Protein AF-A0A1G0XW57-F1 (afdb_monomer_lite)

Secondary structure (DSSP, 8-state):
--GGG--THHHHHHHHHHHTTS-SSSPP--GGGHHHHHHHHHHHHHHHHHHHTSTT-SS--HHHHHHHHHHHHHHHHHHHHHHHHT-------TTSSSS-----S-HHHHHHHHT--HHHHHHHHHHHHHHH-TTHHHHTT--THHHHHHHHHHHHHHHHHHHHHHTT--

Sequence (170 aa):
MSENELCGPSKAIVGKARKKGFVKGKLTVVPELLEGETLLFTFVAKAIRERVDSKDHEELDMQEICNLFTFIYAKGGEAAFNWHSGNDFTISPRGIFDQAVPFSASPDMIEYYNAKKLPEEMFEAFHHWVINEPSFCIENAVHPLIPLLDALKWTYRISLGMGLEYLGYK

Radius of gyration: 15.56 Å; chains: 1; bounding box: 37×32×44 Å

Structure (mmCIF, N/CA/C/O backbone):
data_AF-A0A1G0XW57-F1
#
_entry.id   AF-A0A1G0XW57-F1
#
loop_
_atom_site.group_PDB
_atom_site.id
_atom_site.type_symbol
_atom_site.label_atom_id
_atom_site.label_alt_id
_atom_site.label_comp_id
_atom_site.label_asym_id
_atom_site.label_entity_id
_atom_site.label_seq_id
_atom_site.pdbx_PDB_ins_code
_atom_site.Cartn_x
_atom_site.Cartn_y
_atom_site.Cartn_z
_atom_site.occupancy
_atom_site.B_iso_or_equiv
_atom_site.auth_seq_id
_atom_site.auth_comp_id
_atom_site.auth_asym_id
_atom_site.auth_atom_id
_atom_site.pdbx_PDB_model_num
ATOM 1 N N . MET A 1 1 ? -16.254 -10.869 -4.539 1.00 48.53 1 MET A N 1
ATOM 2 C CA . MET A 1 1 ? -15.287 -11.481 -5.467 1.00 48.53 1 MET A CA 1
ATOM 3 C C . MET A 1 1 ? -14.994 -12.899 -5.031 1.00 48.53 1 MET A C 1
ATOM 5 O O . MET A 1 1 ? -14.757 -13.115 -3.844 1.00 48.53 1 MET A O 1
ATOM 9 N N . SER A 1 2 ? -15.091 -13.843 -5.963 1.00 42.56 2 SER A N 1
ATOM 10 C CA . SER A 1 2 ? -14.732 -15.253 -5.746 1.00 42.56 2 SER A CA 1
ATOM 11 C C . SER A 1 2 ? -13.279 -15.495 -6.185 1.00 42.56 2 SER A C 1
ATOM 13 O O . SER A 1 2 ? -12.749 -14.725 -6.982 1.00 42.56 2 SER A O 1
ATOM 15 N N . GLU A 1 3 ? -12.607 -16.529 -5.664 1.00 43.53 3 GLU A N 1
ATOM 16 C CA . GLU A 1 3 ? -11.176 -16.815 -5.928 1.00 43.53 3 GLU A CA 1
ATOM 17 C C . GLU A 1 3 ? -10.828 -17.035 -7.412 1.00 43.53 3 GLU A C 1
ATOM 19 O O . GLU A 1 3 ? -9.664 -16.916 -7.788 1.00 43.53 3 GLU A O 1
ATOM 24 N N . ASN A 1 4 ? -11.828 -17.288 -8.261 1.00 47.50 4 ASN A N 1
ATOM 25 C CA . ASN A 1 4 ? -11.653 -17.527 -9.694 1.00 47.50 4 ASN A CA 1
ATOM 26 C C . ASN A 1 4 ? -11.434 -16.250 -10.528 1.00 47.50 4 ASN A C 1
ATOM 28 O O . ASN A 1 4 ? -11.247 -16.351 -11.736 1.00 47.50 4 ASN A O 1
ATOM 32 N N . GLU A 1 5 ? -11.453 -15.063 -9.912 1.00 58.91 5 GLU A N 1
ATOM 33 C CA . GLU A 1 5 ? -11.351 -13.775 -10.619 1.00 58.91 5 GLU A CA 1
ATOM 34 C C . GLU A 1 5 ? -9.980 -13.087 -10.456 1.00 58.91 5 GLU A C 1
ATOM 36 O O . GLU A 1 5 ? -9.720 -12.092 -11.126 1.00 58.91 5 GLU A O 1
ATOM 41 N N . LEU A 1 6 ? -9.098 -13.588 -9.576 1.00 69.62 6 LEU A N 1
ATOM 42 C CA . LEU A 1 6 ? -7.770 -13.000 -9.342 1.00 69.62 6 LEU A CA 1
ATOM 43 C C . LEU A 1 6 ? -6.703 -13.656 -10.226 1.00 69.62 6 LEU A C 1
ATOM 45 O O . LEU A 1 6 ? -6.518 -14.875 -10.195 1.00 69.62 6 LEU A O 1
ATOM 49 N N . CYS A 1 7 ? -5.941 -12.841 -10.953 1.00 72.75 7 CYS A N 1
ATOM 50 C CA . CYS A 1 7 ? -4.810 -13.272 -11.772 1.00 72.75 7 CYS A CA 1
ATOM 51 C C . CYS A 1 7 ? -3.559 -12.418 -11.506 1.00 72.75 7 CYS A C 1
ATOM 53 O O . CYS A 1 7 ? -3.640 -11.314 -10.966 1.00 72.75 7 CYS A O 1
ATOM 55 N N . GLY A 1 8 ? -2.387 -12.954 -11.854 1.00 86.56 8 GLY A N 1
ATOM 56 C CA . GLY A 1 8 ? -1.114 -12.244 -11.715 1.00 86.56 8 GLY A CA 1
ATOM 57 C C . GLY A 1 8 ? -0.793 -11.841 -10.262 1.00 86.56 8 GLY A C 1
ATOM 58 O O . GLY A 1 8 ? -0.973 -12.660 -9.349 1.00 86.56 8 GLY A O 1
ATOM 59 N N . PRO A 1 9 ? -0.325 -10.604 -10.020 1.00 89.62 9 PRO A N 1
ATOM 60 C CA . PRO A 1 9 ? 0.171 -10.189 -8.711 1.00 89.62 9 PRO A CA 1
ATOM 61 C C . PRO A 1 9 ? -0.930 -10.127 -7.646 1.00 89.62 9 PRO A C 1
ATOM 63 O O . PRO A 1 9 ? -0.681 -10.530 -6.510 1.00 89.62 9 PRO A O 1
ATOM 66 N N . SER A 1 10 ? -2.165 -9.738 -7.987 1.00 90.75 10 SER A N 1
ATOM 67 C CA . SER A 1 10 ? -3.302 -9.777 -7.051 1.00 90.75 10 SER A CA 1
ATOM 68 C C . SER A 1 10 ? -3.482 -11.128 -6.351 1.00 90.75 10 SER A C 1
ATOM 70 O O . SER A 1 10 ? -3.692 -11.189 -5.136 1.00 90.75 10 SER A O 1
ATOM 72 N N . LYS A 1 11 ? -3.351 -12.232 -7.099 1.00 92.75 11 LYS A N 1
ATOM 73 C CA . LYS A 1 11 ? -3.475 -13.594 -6.570 1.00 92.75 11 LYS A CA 1
ATOM 74 C C . LYS A 1 11 ? -2.341 -13.915 -5.596 1.00 92.75 11 LYS A C 1
ATOM 76 O O . LYS A 1 11 ? -2.597 -14.516 -4.551 1.00 92.75 11 LYS A O 1
ATOM 81 N N . ALA A 1 12 ? -1.114 -13.498 -5.911 1.00 94.94 12 ALA A N 1
ATOM 82 C CA . ALA A 1 12 ? 0.042 -13.682 -5.036 1.00 94.94 12 ALA A CA 1
ATOM 83 C C . ALA A 1 12 ? -0.129 -12.915 -3.713 1.00 94.94 12 ALA A C 1
ATOM 85 O O . ALA A 1 12 ? 0.029 -13.497 -2.637 1.00 94.94 12 ALA A O 1
ATOM 86 N N . ILE A 1 13 ? -0.540 -11.646 -3.793 1.00 96.94 13 ILE A N 1
ATOM 87 C CA . ILE A 1 13 ? -0.767 -10.758 -2.645 1.00 96.94 13 ILE A CA 1
ATOM 88 C C . ILE A 1 13 ? -1.868 -11.305 -1.733 1.00 96.94 13 ILE A C 1
ATOM 90 O O . ILE A 1 13 ? -1.635 -11.568 -0.551 1.00 96.94 13 ILE A O 1
ATOM 94 N N . VAL A 1 14 ? -3.058 -11.568 -2.280 1.00 94.50 14 VAL A N 1
ATOM 95 C CA . VAL A 1 14 ? -4.191 -12.077 -1.492 1.00 94.50 14 VAL A CA 1
ATOM 96 C C . VAL A 1 14 ? -3.895 -13.470 -0.930 1.00 94.50 14 VAL A C 1
ATOM 98 O O . VAL A 1 14 ? -4.205 -13.742 0.233 1.00 94.50 14 VAL A O 1
ATOM 101 N N . GLY A 1 15 ? -3.261 -14.349 -1.711 1.00 94.31 15 GLY A N 1
ATOM 102 C CA . GLY A 1 15 ? -2.877 -15.689 -1.264 1.00 94.31 15 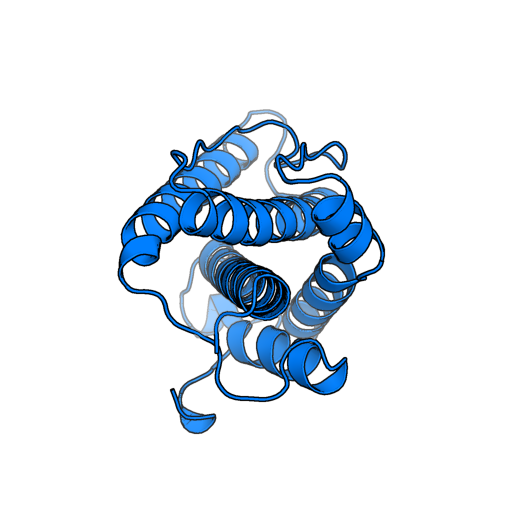GLY A CA 1
ATOM 103 C C . GLY A 1 15 ? -1.901 -15.654 -0.087 1.00 94.31 15 GLY A C 1
ATOM 104 O O . GLY A 1 15 ? -2.113 -16.334 0.923 1.00 94.31 15 GLY A O 1
ATOM 105 N N . LYS A 1 16 ? -0.866 -14.808 -0.166 1.00 96.62 16 LYS A N 1
ATOM 106 C CA . LYS A 1 16 ? 0.081 -14.592 0.933 1.00 96.62 16 LYS A CA 1
ATOM 107 C C . LYS A 1 16 ? -0.619 -14.010 2.162 1.00 96.62 16 LYS A C 1
ATOM 109 O O . LYS A 1 16 ? -0.411 -14.513 3.268 1.00 96.62 16 LYS A O 1
ATOM 114 N N . ALA A 1 17 ? -1.488 -13.017 1.976 1.00 95.94 17 ALA A N 1
ATOM 115 C CA . ALA A 1 17 ? -2.202 -12.367 3.069 1.00 95.94 17 ALA A CA 1
ATOM 116 C C . ALA A 1 17 ? -3.108 -13.334 3.842 1.00 95.94 17 ALA A C 1
ATOM 118 O O . ALA A 1 17 ? -3.101 -13.350 5.075 1.00 95.94 17 ALA A O 1
ATOM 119 N N . ARG A 1 18 ? -3.824 -14.209 3.126 1.00 94.94 18 ARG A N 1
ATOM 120 C CA . ARG A 1 18 ? -4.615 -15.295 3.725 1.00 94.94 18 ARG A CA 1
ATOM 121 C C . ARG A 1 18 ? -3.733 -16.288 4.477 1.00 94.94 18 ARG A C 1
ATOM 123 O O . ARG A 1 18 ? -4.013 -16.587 5.634 1.00 94.94 18 ARG A O 1
ATOM 130 N N . LYS A 1 19 ? -2.632 -16.750 3.869 1.00 96.00 19 LYS A N 1
ATOM 131 C CA . LYS A 1 19 ? -1.693 -17.700 4.497 1.00 96.00 19 LYS A CA 1
ATOM 132 C C . LYS A 1 19 ? -1.099 -17.165 5.805 1.00 96.00 19 LYS A C 1
ATOM 134 O O . LYS A 1 19 ? -0.845 -17.940 6.722 1.00 96.00 19 LYS A O 1
ATOM 139 N N . LYS A 1 20 ? -0.875 -15.853 5.890 1.00 96.06 20 LYS A N 1
ATOM 140 C CA . LYS A 1 20 ? -0.340 -15.169 7.079 1.00 96.06 20 LYS A CA 1
ATOM 141 C C . LYS A 1 20 ? -1.420 -14.735 8.077 1.00 96.06 20 LYS A C 1
ATOM 143 O O . LYS A 1 20 ? -1.089 -14.213 9.135 1.00 96.06 20 LYS A O 1
ATOM 148 N N . GLY A 1 21 ? -2.695 -14.981 7.773 1.00 93.88 21 GLY A N 1
ATOM 149 C CA . GLY A 1 21 ? -3.814 -14.682 8.664 1.00 93.88 21 GLY A CA 1
ATOM 150 C C . GLY A 1 21 ? -4.223 -13.207 8.709 1.00 93.88 21 GLY A C 1
ATOM 151 O O . GLY A 1 21 ? -4.976 -12.832 9.606 1.00 93.88 21 GLY A O 1
ATOM 152 N N . PHE A 1 22 ? -3.767 -12.386 7.757 1.00 93.56 22 PHE A N 1
ATOM 153 C CA . PHE A 1 22 ? -4.184 -10.983 7.625 1.00 93.56 22 PHE A CA 1
ATOM 154 C C . PHE A 1 22 ? -5.599 -10.842 7.054 1.00 93.56 22 PHE A C 1
ATOM 156 O O . PHE A 1 22 ? -6.250 -9.830 7.269 1.00 93.56 22 PHE A O 1
ATOM 163 N N . VAL A 1 23 ? -6.084 -11.866 6.344 1.00 90.94 23 VAL A N 1
ATOM 164 C CA . VAL A 1 23 ? -7.441 -11.918 5.785 1.00 90.94 23 VAL A CA 1
ATOM 165 C C . VAL A 1 23 ? -8.103 -13.219 6.223 1.00 90.94 23 VAL A C 1
ATOM 167 O O . VAL A 1 23 ? -7.719 -14.296 5.764 1.00 90.94 23 VAL A O 1
ATOM 170 N N . LYS A 1 24 ? -9.111 -13.132 7.097 1.00 82.69 24 LYS A N 1
ATOM 171 C CA . LYS A 1 24 ? -9.837 -14.307 7.622 1.00 82.69 24 LYS A CA 1
ATOM 172 C C . LYS A 1 24 ? -11.096 -14.664 6.827 1.00 82.69 24 LYS A C 1
ATOM 174 O O . LYS A 1 24 ? -11.619 -15.762 6.980 1.00 82.69 24 LYS A O 1
ATOM 179 N N . GLY A 1 25 ? -11.576 -13.765 5.968 1.00 81.31 25 GLY A N 1
ATOM 180 C CA . GLY A 1 25 ? -12.848 -13.924 5.263 1.00 81.31 25 GLY A CA 1
ATOM 181 C C . GLY A 1 25 ? -12.871 -13.261 3.890 1.00 81.31 25 GLY A C 1
ATOM 182 O O . GLY A 1 25 ? -11.902 -13.330 3.124 1.00 81.31 25 GLY A O 1
ATOM 183 N N . LYS A 1 26 ? -14.012 -12.660 3.550 1.00 83.25 26 LYS A N 1
ATOM 184 C CA . LYS A 1 26 ? -14.119 -11.766 2.393 1.00 83.25 26 LYS A CA 1
ATOM 185 C C . LYS A 1 26 ? -13.448 -10.441 2.746 1.00 83.25 26 LYS A C 1
ATOM 187 O O . LYS A 1 26 ? -13.519 -10.016 3.889 1.00 83.25 26 LYS A O 1
ATOM 192 N N . LEU A 1 27 ? -12.802 -9.814 1.768 1.00 81.31 27 LEU A N 1
ATOM 193 C CA . LEU A 1 27 ? -12.296 -8.458 1.950 1.00 81.31 27 LEU A CA 1
ATOM 194 C C . LEU A 1 27 ? -13.476 -7.492 2.007 1.00 81.31 27 LEU A C 1
ATOM 196 O O . LEU A 1 27 ? -14.350 -7.528 1.136 1.00 81.31 27 LEU A O 1
ATOM 200 N N . THR A 1 28 ? -13.480 -6.663 3.041 1.00 82.06 28 THR A N 1
ATOM 201 C CA . THR A 1 28 ? -14.476 -5.621 3.252 1.00 82.06 28 THR A CA 1
ATOM 202 C C . THR A 1 28 ? -14.358 -4.556 2.169 1.00 82.06 28 THR A C 1
ATOM 204 O O . THR A 1 28 ? -13.259 -4.115 1.834 1.00 82.06 28 THR A O 1
ATOM 207 N N . VAL A 1 29 ? -15.498 -4.147 1.614 1.00 79.12 29 VAL A N 1
ATOM 208 C CA . VAL A 1 29 ? -15.589 -3.058 0.638 1.00 79.12 29 VAL A CA 1
ATOM 209 C C . VAL A 1 29 ? -16.515 -2.000 1.212 1.00 79.12 29 VAL A C 1
ATOM 211 O O . VAL A 1 29 ? -17.681 -2.288 1.468 1.00 79.12 29 VAL A O 1
ATOM 214 N N . VAL A 1 30 ? -15.992 -0.791 1.387 1.00 87.88 30 VAL A N 1
ATOM 215 C CA . VAL A 1 30 ? -16.749 0.388 1.818 1.00 87.88 30 VAL A CA 1
ATOM 216 C C . VAL A 1 30 ? -16.844 1.325 0.611 1.00 87.88 30 VAL A C 1
ATOM 218 O O . VAL A 1 30 ? -15.814 1.873 0.208 1.00 87.88 30 VAL A O 1
ATOM 221 N N . PRO A 1 31 ? -18.020 1.459 -0.033 1.00 88.06 31 PRO A N 1
ATOM 222 C CA . PRO A 1 31 ? -18.180 2.257 -1.251 1.00 88.06 31 PRO A CA 1
ATOM 223 C C . PRO A 1 31 ? -17.687 3.703 -1.124 1.00 88.06 31 PRO A C 1
ATOM 225 O O . PRO A 1 31 ? -17.105 4.239 -2.062 1.00 88.06 31 PRO A O 1
ATOM 228 N N . GLU A 1 32 ? -17.857 4.304 0.050 1.00 90.44 32 GLU A N 1
ATOM 229 C CA . GLU A 1 32 ? -17.449 5.671 0.379 1.00 90.44 32 GLU A CA 1
ATOM 230 C C . GLU A 1 32 ? -15.927 5.873 0.304 1.00 90.44 32 GLU A C 1
ATOM 232 O O . GLU A 1 32 ? -15.456 6.996 0.155 1.00 90.44 32 GLU A O 1
ATOM 237 N N . LEU A 1 33 ? -15.143 4.792 0.363 1.00 91.31 33 LEU A N 1
ATOM 238 C CA . LEU A 1 33 ? -13.681 4.838 0.289 1.00 91.31 33 LEU A CA 1
ATOM 239 C C . LEU A 1 33 ? -13.130 4.692 -1.130 1.00 91.31 33 LEU A C 1
ATOM 241 O O . LEU A 1 33 ? -11.930 4.877 -1.339 1.00 91.31 33 LEU A O 1
ATOM 245 N N . LEU A 1 34 ? -13.979 4.392 -2.118 1.00 91.00 34 LEU A N 1
ATOM 246 C CA . LEU A 1 34 ? -13.545 4.158 -3.500 1.00 91.00 34 LEU A CA 1
ATOM 247 C C . LEU A 1 34 ? -12.979 5.419 -4.165 1.00 91.00 34 LEU A C 1
ATOM 249 O O . LEU A 1 34 ? -12.051 5.330 -4.974 1.00 91.00 34 LEU A O 1
ATOM 253 N N . GLU A 1 35 ? -13.509 6.593 -3.823 1.00 90.38 35 GLU A N 1
ATOM 254 C CA . GLU A 1 35 ? -12.981 7.864 -4.325 1.00 90.38 35 GLU A CA 1
ATOM 255 C C . GLU A 1 35 ? -11.574 8.127 -3.771 1.00 90.38 35 GLU A C 1
ATOM 257 O O . GLU A 1 35 ? -10.645 8.379 -4.541 1.00 90.38 35 GLU A O 1
ATOM 262 N N . GLY A 1 36 ? -11.382 7.953 -2.458 1.00 91.38 36 GLY A N 1
ATOM 263 C CA . GLY A 1 36 ? -10.072 8.067 -1.811 1.00 91.38 36 GLY A CA 1
ATOM 264 C C . GLY A 1 36 ? -9.049 7.063 -2.351 1.00 91.38 36 GLY A C 1
ATOM 265 O O . GLY A 1 36 ? -7.904 7.433 -2.613 1.00 91.38 36 GLY A O 1
ATOM 266 N N . GLU A 1 37 ? -9.468 5.816 -2.600 1.00 94.31 37 GLU A N 1
ATOM 267 C CA . GLU A 1 37 ? -8.647 4.799 -3.271 1.00 94.31 37 GLU A CA 1
ATOM 268 C C . GLU A 1 37 ? -8.206 5.283 -4.665 1.00 94.31 37 GLU A C 1
ATOM 270 O O . GLU A 1 37 ? -7.024 5.230 -5.005 1.00 94.31 37 GLU A O 1
ATOM 275 N N . THR A 1 38 ? -9.133 5.808 -5.468 1.00 93.56 38 THR A N 1
ATOM 276 C CA . THR A 1 38 ? -8.842 6.282 -6.832 1.00 93.56 38 THR A CA 1
A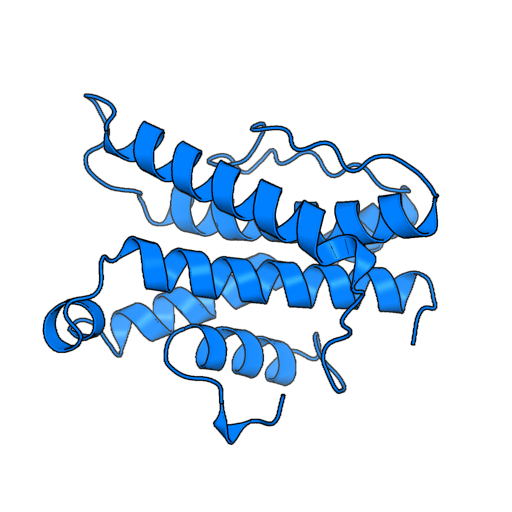TOM 277 C C . THR A 1 38 ? -7.861 7.455 -6.832 1.00 93.56 38 THR A C 1
ATOM 279 O O . THR A 1 38 ? -6.920 7.480 -7.634 1.00 93.56 38 THR A O 1
ATOM 282 N N . LEU A 1 39 ? -8.041 8.410 -5.916 1.00 94.06 39 LEU A N 1
ATOM 283 C CA . LEU A 1 39 ? -7.135 9.546 -5.752 1.00 94.06 39 LEU A CA 1
ATOM 284 C C . LEU A 1 39 ? -5.735 9.087 -5.326 1.00 94.06 39 LEU A C 1
ATOM 286 O O . LEU A 1 39 ? -4.745 9.534 -5.907 1.00 94.06 39 LEU A O 1
ATOM 290 N N . LEU A 1 40 ? -5.645 8.143 -4.381 1.00 95.50 40 LEU A N 1
ATOM 291 C CA . LEU A 1 40 ? -4.378 7.573 -3.920 1.00 95.50 40 LEU A CA 1
ATOM 292 C C . LEU A 1 40 ? -3.609 6.895 -5.055 1.00 95.50 40 LEU A C 1
ATOM 294 O O . LEU A 1 40 ? -2.428 7.175 -5.243 1.00 95.50 40 LEU A O 1
ATOM 298 N N . PHE A 1 41 ? -4.256 6.033 -5.838 1.00 95.62 41 PHE A N 1
ATOM 299 C CA . PHE A 1 41 ? -3.562 5.308 -6.906 1.00 95.62 41 PHE A CA 1
ATOM 300 C C . PHE A 1 41 ? -3.212 6.192 -8.103 1.00 95.62 41 PHE A C 1
ATOM 302 O O . PHE A 1 41 ? -2.168 5.988 -8.720 1.00 95.62 41 PHE A O 1
ATOM 309 N N . THR A 1 42 ? -4.014 7.222 -8.379 1.00 95.00 42 THR A N 1
ATOM 310 C CA . THR A 1 42 ? -3.652 8.265 -9.350 1.00 95.00 42 THR A CA 1
ATOM 311 C C . THR A 1 42 ? -2.398 9.014 -8.899 1.00 95.00 42 THR A C 1
ATOM 313 O O . THR A 1 42 ? -1.473 9.225 -9.685 1.00 95.00 42 THR A O 1
ATOM 316 N N . PHE A 1 43 ? -2.341 9.378 -7.617 1.00 95.00 43 PHE A N 1
ATOM 317 C CA . PHE A 1 43 ? -1.197 10.051 -7.014 1.00 95.00 43 PHE A CA 1
ATOM 318 C C . PHE A 1 43 ? 0.068 9.184 -7.038 1.00 95.00 43 PHE A C 1
ATOM 320 O O . PHE A 1 43 ? 1.120 9.646 -7.471 1.00 95.00 43 PHE A O 1
ATOM 327 N N . VAL A 1 44 ? -0.036 7.917 -6.634 1.00 96.25 44 VAL A N 1
ATOM 328 C CA . VAL A 1 44 ? 1.089 6.968 -6.599 1.00 96.25 44 VAL A CA 1
ATOM 329 C C . VAL A 1 44 ? 1.625 6.699 -8.003 1.00 96.25 44 VAL A C 1
ATOM 331 O O . VAL A 1 44 ? 2.834 6.749 -8.212 1.00 96.25 44 VAL A O 1
ATOM 334 N N . ALA A 1 45 ? 0.747 6.487 -8.988 1.00 94.94 45 ALA A N 1
ATOM 335 C CA . ALA A 1 45 ? 1.161 6.306 -10.378 1.00 94.94 45 ALA A CA 1
ATOM 336 C C . ALA A 1 45 ? 1.915 7.533 -10.914 1.00 94.94 45 ALA A C 1
ATOM 338 O O . ALA A 1 45 ? 2.940 7.386 -11.582 1.00 94.94 45 ALA A O 1
ATOM 339 N N . LYS A 1 46 ? 1.439 8.742 -10.586 1.00 93.88 46 LYS A N 1
ATOM 340 C CA . LYS A 1 46 ? 2.120 9.990 -10.940 1.00 93.88 46 LYS A CA 1
ATOM 341 C C . LYS A 1 46 ? 3.487 10.100 -10.260 1.00 93.88 46 LYS A C 1
ATOM 343 O O . LYS A 1 46 ? 4.457 10.390 -10.948 1.00 93.88 46 LYS A O 1
ATOM 348 N N . ALA A 1 47 ? 3.577 9.816 -8.963 1.00 93.56 47 ALA A N 1
ATOM 349 C CA . ALA A 1 47 ? 4.833 9.882 -8.218 1.00 93.56 47 ALA A CA 1
ATOM 350 C C . ALA A 1 47 ? 5.880 8.891 -8.750 1.00 93.56 47 ALA A C 1
ATOM 352 O O . ALA A 1 47 ? 7.042 9.255 -8.905 1.00 93.56 47 ALA A O 1
ATOM 353 N N . ILE A 1 48 ? 5.475 7.658 -9.081 1.00 93.88 48 ILE A N 1
ATOM 354 C CA . ILE A 1 48 ? 6.365 6.659 -9.695 1.00 93.88 48 ILE A CA 1
ATOM 355 C C . ILE A 1 48 ? 6.860 7.147 -11.052 1.00 93.88 48 ILE A C 1
ATOM 357 O O . ILE A 1 48 ? 8.051 7.073 -11.338 1.00 93.88 48 ILE A O 1
ATOM 361 N N . ARG A 1 49 ? 5.963 7.688 -11.878 1.00 91.00 49 ARG A N 1
ATOM 362 C CA . ARG A 1 49 ? 6.346 8.230 -13.178 1.00 91.00 49 ARG A CA 1
ATOM 363 C C . ARG A 1 49 ? 7.323 9.397 -13.047 1.00 91.00 49 ARG A C 1
ATOM 365 O O . ARG A 1 49 ? 8.333 9.406 -13.727 1.00 91.00 49 ARG A O 1
ATOM 372 N N . GLU A 1 50 ? 7.061 10.346 -12.152 1.00 91.62 50 GLU A N 1
ATOM 373 C CA . GLU A 1 50 ? 7.967 11.474 -11.895 1.00 91.62 50 GLU A CA 1
ATOM 374 C C . GLU A 1 50 ? 9.334 11.014 -11.371 1.00 91.62 50 GLU A C 1
ATOM 376 O O . GLU A 1 50 ? 10.349 11.631 -11.690 1.00 91.62 50 GLU A O 1
ATOM 381 N N . ARG A 1 51 ? 9.371 9.921 -10.597 1.00 90.69 51 ARG A N 1
ATOM 382 C CA . ARG A 1 51 ? 10.613 9.313 -10.111 1.00 90.69 51 ARG A CA 1
ATOM 383 C C . ARG A 1 51 ? 11.440 8.724 -11.256 1.00 90.69 51 ARG A C 1
ATOM 385 O O . ARG A 1 51 ? 12.624 9.028 -11.340 1.00 90.69 51 ARG A O 1
ATOM 392 N N . VAL A 1 52 ? 10.804 7.954 -12.138 1.00 89.19 52 VAL A N 1
ATOM 393 C CA . VAL A 1 52 ? 11.434 7.273 -13.288 1.00 89.19 52 VAL A CA 1
ATOM 394 C C . VAL A 1 52 ? 11.746 8.223 -14.457 1.00 89.19 52 VAL A C 1
ATOM 396 O O . VAL A 1 52 ? 12.664 7.988 -15.229 1.00 89.19 52 VAL A O 1
ATOM 399 N N . ASP A 1 53 ? 11.010 9.326 -14.599 1.00 86.56 53 ASP A N 1
ATOM 400 C CA . ASP A 1 53 ? 11.283 10.349 -15.621 1.00 86.56 53 ASP A CA 1
ATOM 401 C C . ASP A 1 53 ? 12.389 11.337 -15.165 1.00 86.56 53 ASP A C 1
ATOM 403 O O . ASP A 1 53 ? 12.758 12.261 -15.900 1.00 86.56 53 ASP A O 1
ATOM 407 N N . SER A 1 54 ? 12.914 11.191 -13.940 1.00 85.12 54 SER A N 1
ATOM 408 C CA . SER A 1 54 ? 13.969 12.060 -13.414 1.00 85.12 54 SER A CA 1
ATOM 409 C C . SER A 1 54 ? 15.337 11.695 -14.002 1.00 85.12 54 SER A C 1
ATOM 411 O O . SER A 1 54 ? 15.656 10.529 -14.203 1.00 85.12 54 SER A O 1
ATOM 413 N N . LYS A 1 55 ? 16.184 12.701 -14.266 1.00 61.59 55 LYS A N 1
ATOM 414 C CA . LYS A 1 55 ? 17.472 12.523 -14.975 1.00 61.59 55 LYS A CA 1
ATOM 415 C C . LYS A 1 55 ? 18.454 11.555 -14.309 1.00 61.59 55 LYS A C 1
ATOM 417 O O . LYS A 1 55 ? 19.400 11.135 -14.965 1.00 61.59 55 LYS A O 1
ATOM 422 N N . ASP A 1 56 ? 18.241 11.245 -13.036 1.00 76.00 56 ASP A N 1
ATOM 423 C CA . ASP A 1 56 ? 19.140 10.425 -12.234 1.00 76.00 56 ASP A CA 1
ATOM 424 C C . ASP A 1 56 ? 18.582 9.017 -11.964 1.00 76.00 56 ASP A C 1
ATOM 426 O O . ASP A 1 56 ? 19.279 8.227 -11.332 1.00 76.00 56 ASP A O 1
ATOM 430 N N . HIS A 1 57 ? 17.336 8.697 -12.349 1.00 74.19 57 HIS A N 1
ATOM 431 C CA . HIS A 1 57 ? 16.681 7.408 -12.061 1.00 74.19 57 HIS A CA 1
ATOM 432 C C . HIS A 1 57 ? 15.928 6.908 -13.297 1.00 74.19 57 HIS A C 1
ATOM 434 O O . HIS A 1 57 ? 14.869 7.432 -13.612 1.00 74.19 57 HIS A O 1
ATOM 440 N N . GLU A 1 58 ? 16.449 5.881 -13.971 1.00 78.94 58 GLU A N 1
ATOM 441 C CA . GLU A 1 58 ? 15.794 5.249 -15.135 1.00 78.94 58 GLU A CA 1
ATOM 442 C C . GLU A 1 58 ? 14.824 4.120 -14.737 1.00 78.94 58 GLU A C 1
ATOM 444 O O . GLU A 1 58 ? 13.983 3.701 -15.532 1.00 78.94 58 GLU A O 1
ATOM 449 N N . GLU A 1 59 ? 14.921 3.630 -13.500 1.00 86.44 59 GLU A N 1
ATOM 450 C CA . GLU A 1 59 ? 14.077 2.579 -12.937 1.00 86.44 59 GLU A CA 1
ATOM 451 C C . GLU A 1 59 ? 13.908 2.765 -11.423 1.00 86.44 59 GLU A C 1
ATOM 453 O O . GLU A 1 59 ? 14.669 3.499 -10.793 1.00 86.44 59 GLU A O 1
ATOM 458 N N . LEU A 1 60 ? 12.892 2.111 -10.850 1.00 90.31 60 LEU A N 1
ATOM 459 C CA . LEU A 1 60 ? 12.770 1.994 -9.398 1.00 90.31 60 LEU A CA 1
ATOM 460 C C . LEU A 1 60 ? 13.650 0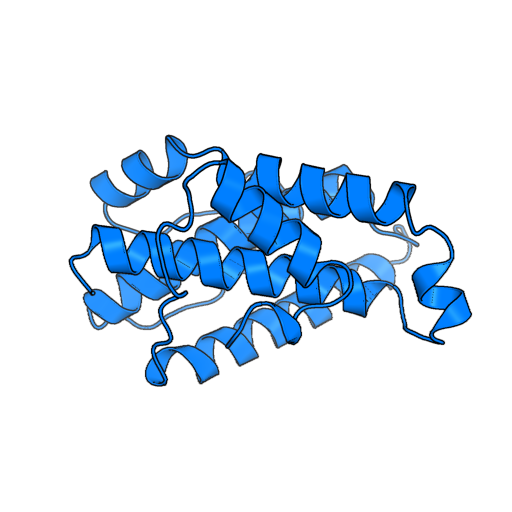.851 -8.907 1.00 90.31 60 LEU A C 1
ATOM 462 O O . LEU A 1 60 ? 13.550 -0.266 -9.424 1.00 90.31 60 LEU A O 1
ATOM 466 N N . ASP A 1 61 ? 14.427 1.093 -7.858 1.00 91.19 61 ASP A N 1
ATOM 467 C CA . ASP A 1 61 ? 15.145 0.011 -7.197 1.00 91.19 61 ASP A CA 1
ATOM 468 C C . ASP A 1 61 ? 14.213 -0.833 -6.296 1.00 91.19 61 ASP A C 1
ATOM 470 O O . ASP A 1 61 ? 13.070 -0.479 -5.980 1.00 91.19 61 ASP A O 1
ATOM 474 N N . MET A 1 62 ? 14.696 -2.001 -5.866 1.00 90.94 62 MET A N 1
ATOM 475 C CA . MET A 1 62 ? 13.908 -2.908 -5.020 1.00 90.94 62 MET A CA 1
ATOM 476 C C . MET A 1 62 ? 13.568 -2.317 -3.646 1.00 90.94 62 MET A C 1
ATOM 478 O O . MET A 1 62 ? 12.538 -2.673 -3.067 1.00 90.94 62 MET A O 1
ATOM 482 N N . GLN A 1 63 ? 14.409 -1.431 -3.110 1.00 93.31 63 GLN A N 1
ATOM 483 C CA . GLN A 1 63 ? 14.149 -0.766 -1.838 1.00 93.31 63 GLN A CA 1
ATOM 484 C C . GLN A 1 63 ? 13.025 0.263 -1.988 1.00 93.31 63 GLN A C 1
ATOM 486 O O . GLN A 1 63 ? 12.160 0.336 -1.118 1.00 93.31 63 GLN A O 1
ATOM 491 N N . GLU A 1 64 ? 12.984 1.003 -3.093 1.00 94.62 64 GLU A N 1
ATOM 492 C CA . GLU A 1 64 ? 11.900 1.924 -3.432 1.00 94.62 64 GLU A CA 1
ATOM 493 C C . GLU A 1 64 ? 10.580 1.181 -3.630 1.00 94.62 64 GLU A C 1
ATOM 495 O O . GLU A 1 64 ? 9.556 1.590 -3.083 1.00 94.62 64 GLU A O 1
ATOM 500 N N . ILE A 1 65 ? 10.602 0.043 -4.334 1.00 95.44 65 ILE A N 1
ATOM 501 C CA . ILE A 1 65 ? 9.421 -0.818 -4.475 1.00 95.44 65 ILE A CA 1
ATOM 502 C C . ILE A 1 65 ? 8.942 -1.293 -3.100 1.00 95.44 65 ILE A C 1
ATOM 504 O O . ILE A 1 65 ? 7.752 -1.205 -2.808 1.00 95.44 65 ILE A O 1
ATOM 508 N N . CYS A 1 66 ? 9.845 -1.748 -2.230 1.00 96.12 66 CYS A N 1
ATOM 509 C CA . CYS A 1 66 ? 9.510 -2.130 -0.857 1.00 96.12 66 CYS A CA 1
ATOM 510 C C . CYS A 1 66 ? 8.888 -0.960 -0.068 1.00 96.12 66 CYS A C 1
ATOM 512 O O . CYS A 1 66 ? 7.856 -1.129 0.587 1.00 96.12 66 CYS A O 1
ATOM 514 N N . ASN A 1 67 ? 9.444 0.248 -0.194 1.00 96.31 67 ASN A N 1
ATOM 515 C CA . ASN A 1 67 ? 8.929 1.446 0.474 1.00 96.31 67 ASN A CA 1
ATOM 516 C C . ASN A 1 67 ? 7.509 1.802 0.004 1.00 96.31 67 ASN A C 1
ATOM 518 O O . ASN A 1 67 ? 6.685 2.199 0.828 1.00 96.31 67 ASN A O 1
ATOM 522 N N . LEU A 1 68 ? 7.167 1.564 -1.269 1.00 97.12 68 LEU A N 1
ATOM 523 C CA . LEU A 1 68 ? 5.796 1.734 -1.763 1.00 97.12 68 LEU A CA 1
ATOM 524 C C . LEU A 1 68 ? 4.797 0.814 -1.042 1.00 97.12 68 LEU A C 1
ATOM 526 O O . LEU A 1 68 ? 3.683 1.250 -0.745 1.00 97.12 68 LEU A O 1
ATOM 530 N N . PHE A 1 69 ? 5.170 -0.431 -0.716 1.00 97.56 69 PHE A N 1
ATOM 531 C CA . PHE A 1 69 ? 4.302 -1.325 0.066 1.00 97.56 69 PHE A CA 1
ATOM 532 C C . PHE A 1 69 ? 4.080 -0.793 1.485 1.00 97.56 69 PHE A C 1
ATOM 534 O O . PHE A 1 69 ? 2.943 -0.797 1.958 1.00 97.56 69 PHE A O 1
ATOM 541 N N . THR A 1 70 ? 5.125 -0.282 2.140 1.00 97.00 70 THR A N 1
ATOM 542 C CA . THR A 1 70 ? 5.021 0.365 3.460 1.00 97.00 70 THR A CA 1
ATOM 543 C C . THR A 1 70 ? 4.148 1.616 3.407 1.00 97.00 70 THR A C 1
ATOM 545 O O . THR A 1 70 ? 3.256 1.787 4.241 1.00 97.00 70 THR A O 1
ATOM 548 N N . PHE A 1 71 ? 4.345 2.461 2.393 1.00 97.25 71 PHE A N 1
ATOM 549 C CA . PHE A 1 71 ? 3.546 3.661 2.173 1.00 97.25 71 PHE A CA 1
ATOM 550 C C . PHE A 1 71 ? 2.064 3.317 2.031 1.00 97.25 71 PHE A C 1
ATOM 552 O O . PHE A 1 71 ? 1.216 3.825 2.767 1.00 97.25 71 PHE A O 1
ATOM 559 N N . ILE A 1 72 ? 1.748 2.396 1.123 1.00 97.12 72 ILE A N 1
ATOM 560 C CA . ILE A 1 72 ? 0.376 1.983 0.849 1.00 97.12 72 ILE A CA 1
ATOM 561 C C . ILE A 1 72 ? -0.264 1.280 2.048 1.00 97.12 72 ILE A C 1
ATOM 563 O O . ILE A 1 72 ? -1.448 1.493 2.324 1.00 97.12 72 ILE A O 1
ATOM 567 N N . TYR A 1 73 ? 0.509 0.484 2.786 1.00 97.25 73 TYR A N 1
ATOM 568 C CA . TYR A 1 73 ? 0.058 -0.120 4.031 1.00 97.25 73 TYR A CA 1
ATOM 569 C C . TYR A 1 73 ? -0.405 0.947 5.029 1.00 97.25 73 TYR A C 1
ATOM 571 O O . TYR A 1 73 ? -1.542 0.871 5.493 1.00 97.25 73 TYR A O 1
ATOM 579 N N . ALA A 1 74 ? 0.399 1.981 5.287 1.00 96.25 74 ALA A N 1
ATOM 580 C CA . ALA A 1 74 ? -0.000 3.072 6.174 1.00 96.25 74 ALA A CA 1
ATOM 581 C C . ALA A 1 74 ? -1.261 3.792 5.664 1.00 96.25 74 ALA A C 1
ATOM 583 O O . ALA A 1 74 ? -2.198 4.016 6.429 1.00 96.25 74 ALA A O 1
ATOM 584 N N . LYS A 1 75 ? -1.342 4.092 4.359 1.00 96.62 75 LYS A N 1
ATOM 585 C CA . LYS A 1 75 ? -2.502 4.793 3.775 1.00 96.62 75 LYS A CA 1
ATOM 586 C C . LYS A 1 75 ? -3.799 3.989 3.826 1.00 96.62 75 LYS A C 1
ATOM 588 O O . LYS A 1 75 ? -4.860 4.589 3.983 1.00 96.62 75 LYS A O 1
ATOM 593 N N . GLY A 1 76 ? -3.732 2.659 3.769 1.00 95.88 76 GLY A N 1
ATOM 594 C CA . GLY A 1 76 ? -4.889 1.800 4.039 1.00 95.88 76 GLY A CA 1
ATOM 595 C C . GLY A 1 76 ? -5.418 1.968 5.466 1.00 95.88 76 GLY A C 1
ATOM 596 O O . GLY A 1 76 ? -6.617 2.169 5.658 1.00 95.88 76 GLY A O 1
ATOM 597 N N . GLY A 1 77 ? -4.524 1.982 6.457 1.00 96.19 77 GLY A N 1
ATOM 598 C CA . GLY A 1 77 ? -4.892 2.212 7.853 1.00 96.19 77 GLY A CA 1
ATOM 599 C C . GLY A 1 77 ? -5.439 3.613 8.113 1.00 96.19 77 GLY A C 1
ATOM 600 O O . GLY A 1 77 ? -6.463 3.755 8.779 1.00 96.19 77 GLY A O 1
ATOM 601 N N . GLU A 1 78 ? -4.816 4.647 7.542 1.00 96.31 78 GLU A N 1
ATOM 602 C CA . GLU A 1 78 ? -5.289 6.034 7.665 1.00 96.31 78 GLU A CA 1
ATOM 603 C C . GLU A 1 78 ? -6.676 6.213 7.056 1.00 96.31 78 GLU A C 1
ATOM 605 O O . GLU A 1 78 ? -7.508 6.916 7.622 1.00 96.31 78 GLU A O 1
ATOM 610 N N . ALA A 1 79 ? -6.944 5.577 5.913 1.00 95.75 79 ALA A N 1
ATOM 611 C CA . ALA A 1 79 ? -8.254 5.637 5.281 1.00 95.75 79 ALA A CA 1
ATOM 612 C C . ALA A 1 79 ? -9.339 5.024 6.182 1.00 95.75 79 ALA A C 1
ATOM 614 O O . ALA A 1 79 ? -10.383 5.646 6.372 1.00 95.75 79 ALA A O 1
ATOM 615 N N . ALA A 1 80 ? -9.076 3.865 6.802 1.00 95.75 80 ALA A N 1
ATOM 616 C CA . ALA A 1 80 ? -10.004 3.259 7.762 1.00 95.75 80 ALA A CA 1
ATOM 617 C C . ALA A 1 80 ? -10.239 4.169 8.978 1.00 95.75 80 ALA A C 1
ATOM 619 O O . ALA A 1 80 ? -11.383 4.393 9.375 1.00 95.75 80 ALA A O 1
ATOM 620 N N . PHE A 1 81 ? -9.160 4.709 9.552 1.00 96.44 81 PHE A N 1
ATOM 621 C CA . PHE A 1 81 ? -9.227 5.569 10.731 1.00 96.44 81 PHE A CA 1
ATOM 622 C C . PHE A 1 81 ? -9.996 6.866 10.469 1.00 96.44 81 PHE A C 1
ATOM 624 O O . PHE A 1 81 ? -10.888 7.221 11.242 1.00 96.44 81 PHE A O 1
ATOM 631 N N . ASN A 1 82 ? -9.664 7.566 9.381 1.00 95.25 82 ASN A N 1
ATOM 632 C CA . ASN A 1 82 ? -10.290 8.837 9.033 1.00 95.25 82 ASN A CA 1
ATOM 633 C C . ASN A 1 82 ? -11.774 8.654 8.740 1.00 95.25 82 ASN A C 1
ATOM 635 O O . ASN A 1 82 ? -12.592 9.393 9.276 1.00 95.25 82 ASN A O 1
ATOM 639 N N . TRP A 1 83 ? -12.131 7.608 7.997 1.00 95.12 83 TRP A N 1
ATOM 640 C CA . TRP A 1 83 ? -13.527 7.279 7.732 1.00 95.12 83 TRP A CA 1
ATOM 641 C C . TRP A 1 83 ? -14.321 6.990 9.000 1.00 95.12 83 TRP A C 1
ATOM 643 O O . TRP A 1 83 ? -15.385 7.568 9.204 1.00 95.12 83 TRP A O 1
ATOM 653 N N . HIS A 1 84 ? -13.781 6.155 9.890 1.00 94.81 84 HIS A N 1
ATOM 654 C CA . HIS A 1 84 ? -14.438 5.838 11.157 1.00 94.81 84 HIS A CA 1
ATOM 655 C C . HIS A 1 84 ? -14.578 7.064 12.071 1.00 94.81 84 HIS A C 1
ATOM 657 O O . HIS A 1 84 ? -15.555 7.180 12.807 1.00 94.81 84 HIS A O 1
ATOM 663 N N . SER A 1 85 ? -13.612 7.982 12.015 1.00 93.31 85 SER A N 1
ATOM 664 C CA . SER A 1 85 ? -13.573 9.184 12.855 1.00 93.31 85 SER A CA 1
ATOM 665 C C . SER A 1 85 ? -14.301 10.390 12.243 1.00 93.31 85 SER A C 1
ATOM 667 O O . SER A 1 85 ? -14.398 11.422 12.900 1.00 93.31 85 SER A O 1
ATOM 669 N N . GLY A 1 86 ? -14.796 10.288 11.003 1.00 92.69 86 GLY A N 1
ATOM 670 C CA . GLY A 1 86 ? -15.410 11.405 10.275 1.00 92.69 86 GLY A CA 1
ATOM 671 C C . GLY A 1 86 ? -14.425 12.496 9.831 1.00 92.69 86 GLY A C 1
ATOM 672 O O . GLY A 1 86 ? -14.831 13.641 9.654 1.00 92.69 86 GLY A O 1
ATOM 673 N N . ASN A 1 87 ? -13.142 12.157 9.679 1.00 91.81 87 ASN A N 1
ATOM 674 C CA . ASN A 1 87 ? -12.090 13.066 9.224 1.00 91.81 87 ASN A CA 1
ATOM 675 C C . ASN A 1 87 ? -11.858 12.950 7.712 1.00 91.81 87 ASN A C 1
ATOM 677 O O . ASN A 1 87 ? -12.065 11.892 7.113 1.00 91.81 87 ASN A O 1
ATOM 681 N N . ASP A 1 88 ? -11.311 14.009 7.119 1.00 87.56 88 ASP A N 1
ATOM 682 C CA . ASP A 1 88 ? -10.882 13.995 5.723 1.00 87.56 88 ASP A CA 1
ATOM 683 C C . ASP A 1 88 ? -9.619 13.144 5.528 1.00 87.56 88 ASP A C 1
ATOM 685 O O . ASP A 1 88 ? -8.626 13.264 6.253 1.00 87.56 88 ASP A O 1
ATOM 689 N N . PHE A 1 89 ? -9.619 12.313 4.486 1.00 86.50 89 PHE A N 1
ATOM 690 C CA . PHE A 1 89 ? -8.439 11.556 4.082 1.00 86.50 89 PHE A CA 1
ATOM 691 C C . PHE A 1 89 ? -7.512 12.428 3.223 1.00 86.50 89 PHE A C 1
ATOM 693 O O . PHE A 1 89 ? -7.799 12.708 2.060 1.00 86.50 89 PHE A O 1
ATOM 700 N N . THR A 1 90 ? -6.379 12.850 3.791 1.00 85.38 90 THR A N 1
ATOM 701 C CA . THR A 1 90 ? -5.378 13.671 3.089 1.00 85.38 90 THR A CA 1
ATOM 702 C C . THR A 1 90 ? -4.172 12.836 2.668 1.00 85.38 90 THR A C 1
ATOM 704 O O . THR A 1 90 ? -3.510 12.211 3.496 1.00 85.38 90 THR A O 1
ATOM 707 N N . ILE A 1 91 ? -3.833 12.875 1.378 1.00 86.69 91 ILE A N 1
ATOM 708 C CA . ILE A 1 91 ? -2.673 12.167 0.826 1.00 86.69 91 ILE A CA 1
ATOM 709 C C . ILE A 1 91 ? -1.442 13.078 0.904 1.00 86.69 91 ILE A C 1
ATOM 711 O O . ILE A 1 91 ? -1.446 14.192 0.384 1.00 86.69 91 ILE A O 1
ATOM 715 N N . SER A 1 92 ? -0.371 12.592 1.532 1.00 85.00 92 SER A N 1
ATOM 716 C CA . SER A 1 92 ? 0.928 13.272 1.613 1.00 85.00 92 SER A CA 1
ATOM 717 C C . SER A 1 92 ? 2.009 12.433 0.921 1.00 85.00 92 SER A C 1
ATOM 719 O O . SER A 1 92 ? 2.056 11.232 1.183 1.00 85.00 92 SER A O 1
ATOM 721 N N . PRO A 1 93 ? 2.899 13.025 0.090 1.00 83.69 93 PRO A N 1
ATOM 722 C CA . PRO A 1 93 ? 4.000 12.307 -0.570 1.00 83.69 93 PRO A CA 1
ATOM 723 C C . PRO A 1 93 ? 5.085 11.810 0.387 1.00 83.69 93 PRO A C 1
ATOM 725 O O . PRO A 1 93 ? 5.949 11.040 -0.023 1.00 83.69 93 PRO A O 1
ATOM 728 N N . ARG A 1 94 ? 5.112 12.299 1.633 1.00 88.25 94 ARG A N 1
ATOM 729 C CA . ARG A 1 94 ? 6.183 11.976 2.584 1.00 88.25 94 ARG A CA 1
ATOM 730 C C . ARG A 1 94 ? 6.251 10.464 2.798 1.00 88.25 94 ARG A C 1
ATOM 732 O O . ARG A 1 94 ? 5.232 9.857 3.126 1.00 88.25 94 ARG A O 1
ATOM 739 N N . GLY A 1 95 ? 7.431 9.879 2.618 1.00 87.69 95 GLY A N 1
ATOM 740 C CA . GLY A 1 95 ? 7.617 8.439 2.758 1.00 87.69 95 GLY A CA 1
ATOM 741 C C . GLY A 1 95 ? 7.272 7.590 1.546 1.00 87.69 95 GLY A C 1
ATOM 742 O O . GLY A 1 95 ? 7.383 6.377 1.625 1.00 87.69 95 GLY A O 1
ATOM 743 N N . ILE A 1 96 ? 6.860 8.151 0.407 1.00 93.69 96 ILE A N 1
ATOM 744 C CA . ILE A 1 96 ? 6.462 7.293 -0.723 1.00 93.69 96 ILE A CA 1
ATOM 745 C C . ILE A 1 96 ? 7.624 6.450 -1.285 1.00 93.69 96 ILE A C 1
ATOM 747 O O . ILE A 1 96 ? 7.408 5.315 -1.697 1.00 93.69 96 ILE A O 1
ATOM 751 N N . PHE A 1 97 ? 8.853 6.976 -1.237 1.00 92.12 97 PHE A N 1
ATOM 752 C CA . PHE A 1 97 ? 10.081 6.270 -1.632 1.00 92.12 97 PHE A CA 1
ATOM 753 C C . PHE A 1 97 ? 11.087 6.134 -0.481 1.00 92.12 97 PHE A C 1
ATOM 755 O O . PHE A 1 97 ? 12.217 5.707 -0.703 1.00 92.12 97 PHE A O 1
ATOM 762 N N . ASP A 1 98 ? 10.695 6.459 0.753 1.00 85.38 98 ASP A N 1
ATOM 763 C CA . ASP A 1 98 ? 11.545 6.365 1.943 1.00 85.38 98 ASP A CA 1
ATOM 764 C C . ASP A 1 98 ? 10.811 5.629 3.081 1.00 85.38 98 ASP A C 1
ATOM 766 O O . ASP A 1 98 ? 9.589 5.538 3.092 1.00 85.38 98 ASP A O 1
ATOM 770 N N . GLN A 1 99 ? 11.536 5.048 4.039 1.00 74.31 99 GLN A N 1
ATOM 771 C CA . GLN A 1 99 ? 10.901 4.275 5.120 1.00 74.31 99 GLN A CA 1
ATOM 772 C C . GLN A 1 99 ? 10.197 5.150 6.174 1.00 74.31 99 GLN A C 1
ATOM 774 O O . GLN A 1 99 ? 9.489 4.624 7.031 1.00 74.31 99 GLN A O 1
ATOM 779 N N . ALA A 1 100 ? 10.358 6.474 6.137 1.00 85.62 100 ALA A N 1
ATOM 780 C CA . ALA A 1 100 ? 9.807 7.402 7.119 1.00 85.62 100 ALA A CA 1
ATOM 781 C C . ALA A 1 100 ? 8.373 7.829 6.756 1.00 85.62 100 ALA A C 1
ATOM 783 O O . ALA A 1 100 ? 8.037 9.016 6.761 1.00 85.62 100 ALA A O 1
ATOM 784 N N . VAL A 1 101 ? 7.512 6.849 6.465 1.00 88.62 101 VAL A N 1
ATOM 785 C CA . VAL A 1 101 ? 6.091 7.058 6.165 1.00 88.62 101 VAL A CA 1
ATOM 786 C C . VAL A 1 101 ? 5.364 7.538 7.422 1.00 88.62 101 VAL A C 1
ATOM 788 O O . VAL A 1 101 ? 5.244 6.780 8.387 1.00 88.62 101 VAL A O 1
ATOM 791 N N . PRO A 1 102 ? 4.821 8.768 7.439 1.00 88.00 102 PRO A N 1
ATOM 792 C CA . PRO A 1 102 ? 3.958 9.193 8.527 1.00 88.00 102 PRO A CA 1
ATOM 793 C C . PRO A 1 102 ? 2.682 8.353 8.519 1.00 88.00 102 PRO A C 1
ATOM 795 O O . PRO A 1 102 ? 2.050 8.212 7.466 1.00 88.00 102 PRO A O 1
ATOM 798 N N . PHE A 1 103 ? 2.305 7.848 9.694 1.00 92.12 103 PHE A N 1
ATOM 799 C CA . PHE A 1 103 ? 1.033 7.173 9.905 1.00 92.12 103 PHE A CA 1
ATOM 800 C C . PHE A 1 103 ? 0.156 7.971 10.882 1.00 92.12 103 PHE A C 1
ATOM 802 O O . PHE A 1 103 ? 0.396 7.990 12.089 1.00 92.12 103 PHE A O 1
ATOM 809 N N . SER A 1 104 ? -0.853 8.651 10.341 1.00 91.94 104 SER A N 1
ATOM 810 C CA . SER A 1 104 ? -1.802 9.492 11.076 1.00 91.94 104 SER A CA 1
ATOM 811 C C . SER A 1 104 ? -3.027 8.695 11.542 1.00 91.94 104 SER A C 1
ATOM 813 O O . SER A 1 104 ? -4.036 8.625 10.839 1.00 91.94 104 SER A O 1
ATOM 815 N N . ALA A 1 105 ? -2.949 8.109 12.738 1.00 94.12 105 ALA A N 1
ATOM 816 C CA . ALA A 1 105 ? -4.059 7.427 13.410 1.00 94.12 105 ALA A CA 1
ATOM 817 C C . ALA A 1 105 ? -3.964 7.581 14.942 1.00 94.12 105 ALA A C 1
ATOM 819 O O . ALA A 1 105 ? -3.072 8.265 15.451 1.00 94.12 105 ALA A O 1
ATOM 820 N N . SER A 1 106 ? -4.879 6.960 15.695 1.00 95.25 106 SER A N 1
ATOM 821 C CA . SER A 1 106 ? -4.746 6.880 17.156 1.00 95.25 106 SER A CA 1
ATOM 822 C C . SER A 1 106 ? -3.489 6.086 17.561 1.00 95.25 106 SER A C 1
ATOM 824 O O . SER A 1 106 ? -3.080 5.182 16.825 1.00 95.25 106 SER A O 1
ATOM 826 N N . PRO A 1 107 ? -2.883 6.365 18.735 1.00 96.56 107 PRO A N 1
ATOM 827 C CA . PRO A 1 107 ? -1.706 5.632 19.212 1.00 96.56 107 PRO A CA 1
ATOM 828 C C . PRO A 1 107 ? -1.891 4.109 19.216 1.00 96.56 107 PRO A C 1
ATOM 830 O O . PRO A 1 107 ? -1.025 3.388 18.727 1.00 96.56 107 PRO A O 1
ATOM 833 N N . ASP A 1 108 ? -3.052 3.629 19.667 1.00 96.81 108 ASP A N 1
ATOM 834 C CA . ASP A 1 108 ? -3.357 2.196 19.743 1.00 96.81 108 ASP A CA 1
ATOM 835 C C . ASP A 1 108 ? -3.436 1.541 18.354 1.00 96.81 108 ASP A C 1
ATOM 837 O O . ASP A 1 108 ? -3.026 0.393 18.169 1.00 96.81 108 ASP A O 1
ATOM 841 N N . MET A 1 109 ? -3.939 2.267 17.349 1.00 96.56 109 MET A N 1
ATOM 842 C CA . MET A 1 109 ? -3.984 1.772 15.975 1.00 96.56 109 MET A CA 1
ATOM 843 C C . MET A 1 109 ? -2.587 1.764 15.352 1.00 96.56 109 MET A C 1
ATOM 845 O O . MET A 1 109 ? -2.230 0.806 14.670 1.00 96.56 109 MET A O 1
ATOM 849 N N . ILE A 1 110 ? -1.769 2.784 15.624 1.00 96.75 110 ILE A N 1
ATOM 850 C CA . ILE A 1 110 ? -0.365 2.812 15.197 1.00 96.75 110 ILE A CA 1
ATOM 851 C C . ILE A 1 110 ? 0.390 1.617 15.793 1.00 96.75 110 ILE A C 1
ATOM 853 O O . ILE A 1 110 ? 1.074 0.903 15.062 1.00 96.75 110 ILE A O 1
ATOM 857 N N . GLU A 1 111 ? 0.227 1.343 17.090 1.00 96.88 111 GLU A N 1
ATOM 858 C CA . GLU A 1 111 ? 0.828 0.175 17.742 1.00 96.88 111 GLU A CA 1
ATOM 859 C C . GLU A 1 111 ? 0.341 -1.138 17.111 1.00 96.88 111 GLU A C 1
ATOM 861 O O . GLU A 1 111 ? 1.153 -2.001 16.762 1.00 96.88 111 GLU A O 1
ATOM 866 N N . TYR A 1 112 ? -0.971 -1.267 16.879 1.00 96.88 112 TYR A N 1
ATOM 867 C CA . TYR A 1 112 ? -1.548 -2.432 16.207 1.00 96.88 112 TYR A CA 1
ATOM 868 C C . TYR A 1 112 ? -0.921 -2.672 14.828 1.00 96.88 112 TYR A C 1
ATOM 870 O O . TYR A 1 112 ? -0.607 -3.821 14.508 1.00 96.88 112 TYR A O 1
ATOM 878 N N . TYR A 1 113 ? -0.729 -1.622 14.024 1.00 96.94 113 TYR A N 1
ATOM 879 C CA . TYR A 1 113 ? -0.145 -1.710 12.683 1.00 96.94 113 TYR A CA 1
ATOM 880 C C . TYR A 1 113 ? 1.355 -1.995 12.710 1.00 96.94 113 TYR A C 1
ATOM 882 O O . TYR A 1 113 ? 1.814 -2.813 11.913 1.00 96.94 113 TYR A O 1
ATOM 890 N N . ASN A 1 114 ? 2.103 -1.372 13.623 1.00 95.00 114 ASN A N 1
ATOM 891 C CA . ASN A 1 114 ? 3.540 -1.602 13.792 1.00 95.00 114 ASN A CA 1
ATOM 892 C C . ASN A 1 114 ? 3.844 -3.044 14.217 1.00 95.00 114 ASN A C 1
ATOM 894 O O . ASN A 1 114 ? 4.901 -3.584 13.899 1.00 95.00 114 ASN A O 1
ATOM 898 N N . ALA A 1 115 ? 2.908 -3.703 14.904 1.00 95.75 115 ALA A N 1
ATOM 899 C CA . ALA A 1 115 ? 3.024 -5.116 15.249 1.00 95.75 115 ALA A CA 1
ATOM 900 C C . ALA A 1 115 ? 2.820 -6.065 14.048 1.00 95.75 115 ALA A C 1
ATOM 902 O O . ALA A 1 115 ? 3.018 -7.277 14.184 1.00 95.75 115 ALA A O 1
ATOM 903 N N . LYS A 1 116 ? 2.389 -5.568 12.879 1.00 94.94 116 LYS A N 1
ATOM 904 C CA . LYS A 1 116 ? 2.172 -6.391 11.680 1.00 94.94 116 LYS A CA 1
ATOM 905 C C . LYS A 1 116 ? 3.336 -6.246 10.719 1.00 94.94 116 LYS A C 1
ATOM 907 O O . LYS A 1 116 ? 3.843 -5.159 10.494 1.00 94.94 116 LYS A O 1
ATOM 912 N N . LYS A 1 117 ? 3.652 -7.358 10.063 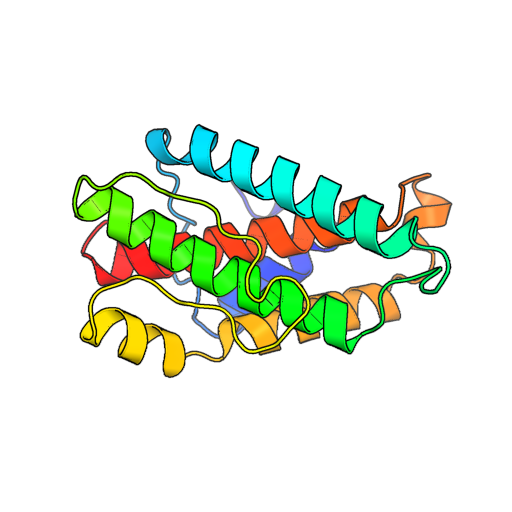1.00 95.62 117 LYS A N 1
ATOM 913 C CA . LYS A 1 117 ? 4.625 -7.425 8.968 1.00 95.62 117 LYS A CA 1
ATOM 914 C C . LYS A 1 117 ? 3.949 -7.478 7.598 1.00 95.62 117 LYS A C 1
ATOM 916 O O . LYS A 1 117 ? 4.399 -8.184 6.704 1.00 95.62 117 LYS A O 1
ATOM 921 N N . LEU A 1 118 ? 2.766 -6.866 7.469 1.00 96.38 118 LEU A N 1
ATOM 922 C CA . LEU A 1 118 ? 2.021 -6.904 6.210 1.00 96.38 118 LEU A CA 1
ATOM 923 C C . LEU A 1 118 ? 2.868 -6.380 5.034 1.00 96.38 118 LEU A C 1
ATOM 925 O O . LEU A 1 118 ? 2.956 -7.114 4.050 1.00 96.38 118 LEU A O 1
ATOM 929 N N . PRO A 1 119 ? 3.482 -5.178 5.090 1.00 96.75 119 PRO A N 1
ATOM 930 C CA . PRO A 1 119 ? 4.155 -4.626 3.918 1.00 96.75 119 PRO A CA 1
ATOM 931 C C . PRO A 1 119 ? 5.320 -5.504 3.448 1.00 96.75 119 PRO A C 1
ATOM 933 O O . PRO A 1 119 ? 5.430 -5.754 2.250 1.00 96.75 119 PRO A O 1
ATOM 936 N N . GLU A 1 120 ? 6.114 -6.066 4.363 1.00 97.06 120 GLU A N 1
ATOM 937 C CA . GLU A 1 120 ? 7.219 -6.966 4.022 1.00 97.06 120 GLU A CA 1
ATOM 938 C C . GLU A 1 120 ? 6.715 -8.263 3.386 1.00 97.06 120 GLU A C 1
ATOM 940 O O . GLU A 1 120 ? 7.262 -8.725 2.387 1.00 97.06 120 GLU A O 1
ATOM 945 N N . GLU A 1 121 ? 5.643 -8.845 3.928 1.00 98.19 121 GLU A N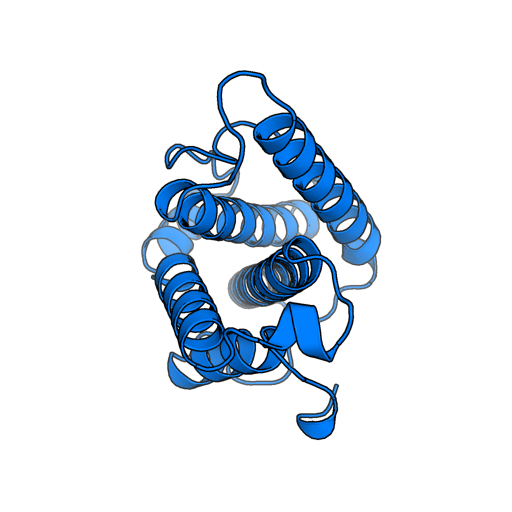 1
ATOM 946 C CA . GLU A 1 121 ? 5.071 -10.083 3.397 1.00 98.19 121 GLU A CA 1
ATOM 947 C C . GLU A 1 121 ? 4.440 -9.861 2.012 1.00 98.19 121 GLU A C 1
ATOM 949 O O . GLU A 1 121 ? 4.499 -10.757 1.166 1.00 98.19 121 GLU A O 1
ATOM 954 N N . MET A 1 122 ? 3.838 -8.691 1.764 1.00 98.25 122 MET A N 1
ATOM 955 C CA . MET A 1 122 ? 3.257 -8.341 0.463 1.00 98.25 122 MET A CA 1
ATOM 956 C C . MET A 1 122 ? 4.343 -8.039 -0.574 1.00 98.25 122 MET A C 1
ATOM 958 O O . MET A 1 122 ? 4.265 -8.551 -1.692 1.00 98.25 122 MET A O 1
ATOM 962 N N . PHE A 1 123 ? 5.386 -7.295 -0.194 1.00 97.75 123 PHE A N 1
ATOM 963 C CA . PHE A 1 123 ? 6.561 -7.081 -1.038 1.00 97.75 123 PHE A CA 1
ATOM 964 C C . PHE A 1 123 ? 7.223 -8.411 -1.418 1.00 97.75 123 PHE A C 1
ATOM 966 O O . PHE A 1 123 ? 7.460 -8.662 -2.596 1.00 97.75 123 PHE A O 1
ATOM 973 N N . GLU A 1 124 ? 7.447 -9.309 -0.452 1.00 97.69 124 GLU A N 1
ATOM 974 C CA . GLU A 1 124 ? 8.020 -10.636 -0.704 1.00 97.69 124 GLU A CA 1
ATOM 975 C C . GLU A 1 124 ? 7.153 -11.450 -1.680 1.00 97.69 124 GLU A C 1
ATOM 977 O O . GLU A 1 124 ? 7.671 -12.102 -2.586 1.00 97.69 124 GLU A O 1
ATOM 982 N N . ALA A 1 125 ? 5.824 -11.401 -1.532 1.00 97.81 125 ALA A N 1
ATOM 983 C CA . ALA A 1 125 ? 4.905 -12.083 -2.440 1.00 97.81 125 ALA A CA 1
ATOM 984 C C . ALA A 1 125 ? 4.961 -11.518 -3.866 1.00 97.81 125 ALA A C 1
ATOM 986 O O . ALA A 1 125 ? 4.973 -12.294 -4.823 1.00 97.81 125 ALA A O 1
ATOM 987 N N . PHE A 1 126 ? 5.023 -10.193 -4.009 1.00 97.31 126 PHE A N 1
ATOM 988 C CA . PHE A 1 126 ? 5.189 -9.544 -5.306 1.00 97.31 126 PHE A CA 1
ATOM 989 C C . PHE A 1 126 ? 6.539 -9.889 -5.939 1.00 97.31 126 PHE A C 1
ATOM 991 O O . PHE A 1 126 ? 6.584 -10.312 -7.089 1.00 97.31 126 PHE A O 1
ATOM 998 N N . HIS A 1 127 ? 7.626 -9.791 -5.177 1.00 95.88 127 HIS A N 1
ATOM 999 C CA . HIS A 1 127 ? 8.972 -10.108 -5.644 1.00 95.88 127 HIS A CA 1
ATOM 1000 C C . HIS A 1 127 ? 9.094 -11.569 -6.101 1.00 95.88 127 HIS A C 1
ATOM 1002 O O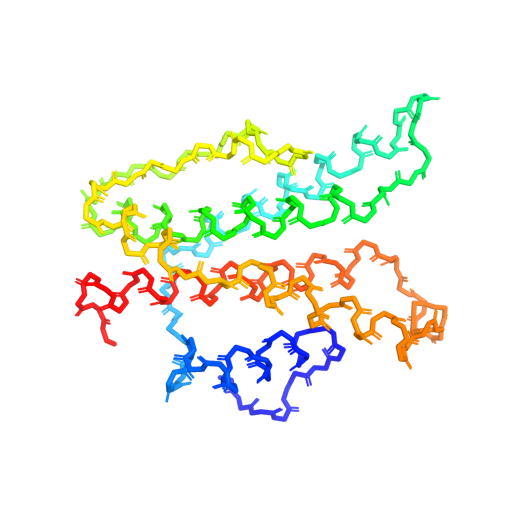 . HIS A 1 127 ? 9.603 -11.845 -7.186 1.00 95.88 127 HIS A O 1
ATOM 1008 N N . HIS A 1 128 ? 8.552 -12.517 -5.328 1.00 96.12 128 HIS A N 1
ATOM 1009 C CA . HIS A 1 128 ? 8.485 -13.915 -5.749 1.00 96.12 128 HIS A CA 1
ATOM 1010 C C . HIS A 1 128 ? 7.648 -14.109 -7.015 1.00 96.12 128 HIS A C 1
ATOM 1012 O O . HIS A 1 128 ? 8.004 -14.942 -7.846 1.00 96.12 128 HIS A O 1
ATOM 1018 N N . TRP A 1 129 ? 6.547 -13.375 -7.180 1.00 95.94 129 TRP A N 1
ATOM 1019 C CA . TRP A 1 129 ? 5.770 -13.427 -8.416 1.00 95.94 129 TRP A CA 1
ATOM 1020 C C . TRP A 1 129 ? 6.593 -12.925 -9.612 1.00 95.94 129 TRP A C 1
ATOM 1022 O O . TRP A 1 129 ? 6.675 -13.639 -10.605 1.00 95.94 129 TRP A O 1
ATOM 1032 N N . VAL A 1 130 ? 7.285 -11.786 -9.489 1.00 93.44 130 VAL A N 1
ATOM 1033 C CA . VAL A 1 130 ? 8.157 -11.241 -10.549 1.00 93.44 130 VAL A CA 1
ATOM 1034 C C . VAL A 1 130 ? 9.240 -12.242 -10.968 1.00 93.44 130 VAL A C 1
ATOM 1036 O O . VAL A 1 130 ? 9.464 -12.433 -12.159 1.00 93.44 130 VAL A O 1
ATOM 1039 N N . ILE A 1 131 ? 9.885 -12.916 -10.008 1.00 93.81 131 ILE A N 1
ATOM 1040 C CA . ILE A 1 131 ? 10.925 -13.922 -10.294 1.00 93.81 131 ILE A CA 1
ATOM 1041 C C . ILE A 1 131 ? 10.360 -15.135 -11.043 1.00 93.81 131 ILE A C 1
ATOM 1043 O O . ILE A 1 131 ? 11.031 -15.683 -11.915 1.00 93.81 131 ILE A O 1
ATOM 1047 N N . ASN A 1 132 ? 9.153 -15.579 -10.686 1.00 94.44 132 ASN A N 1
ATOM 1048 C CA . ASN A 1 132 ? 8.539 -16.766 -11.284 1.00 94.44 132 ASN A CA 1
ATOM 1049 C C . ASN A 1 132 ? 7.839 -16.474 -12.620 1.00 94.44 132 ASN A C 1
ATOM 1051 O O . ASN A 1 132 ? 7.619 -17.401 -13.392 1.00 94.44 132 ASN A O 1
ATOM 1055 N N . GLU A 1 133 ? 7.516 -15.210 -12.899 1.00 92.94 133 GLU A N 1
ATOM 1056 C CA . GLU A 1 133 ? 6.783 -14.767 -14.090 1.00 92.94 133 GLU A CA 1
ATOM 1057 C C . GLU A 1 133 ? 7.532 -13.633 -14.838 1.00 92.94 133 GLU A C 1
ATOM 1059 O O . GLU A 1 133 ? 6.947 -12.583 -15.128 1.00 92.94 133 GLU A O 1
ATOM 1064 N N . PRO A 1 134 ? 8.832 -13.793 -15.175 1.00 90.88 134 PRO A N 1
ATOM 1065 C CA . PRO A 1 134 ? 9.674 -12.693 -15.665 1.00 90.88 134 PRO A CA 1
ATOM 1066 C C . PRO A 1 134 ? 9.236 -12.148 -17.032 1.00 90.88 134 PRO A C 1
ATOM 1068 O O . PRO A 1 134 ? 9.520 -11.000 -17.373 1.00 90.88 134 PRO A O 1
ATOM 1071 N N . SER A 1 135 ? 8.530 -12.959 -17.823 1.00 92.00 135 SER A N 1
ATOM 1072 C CA . SER A 1 135 ? 8.059 -12.603 -19.164 1.00 92.00 135 SER A CA 1
ATOM 1073 C C . SER A 1 135 ? 6.618 -12.092 -19.187 1.00 92.00 135 SER A C 1
ATOM 1075 O O . SER A 1 135 ? 6.158 -11.670 -20.246 1.00 92.00 135 SER A O 1
ATOM 1077 N N . PHE A 1 136 ? 5.923 -12.047 -18.042 1.00 92.06 136 PHE A N 1
ATOM 1078 C CA . PHE A 1 136 ? 4.497 -11.711 -17.969 1.00 92.06 136 PHE A CA 1
ATOM 1079 C C . PHE A 1 136 ? 4.149 -10.411 -18.702 1.00 92.06 136 PHE A C 1
ATOM 1081 O O . PHE A 1 136 ? 3.229 -10.378 -19.519 1.00 92.06 136 PHE A O 1
ATOM 1088 N N . CYS A 1 137 ? 4.897 -9.336 -18.442 1.00 90.81 137 CYS A N 1
ATOM 1089 C CA . CYS A 1 137 ? 4.652 -8.028 -19.053 1.00 90.81 137 CYS A CA 1
ATOM 1090 C C . CYS A 1 137 ? 4.826 -8.057 -20.578 1.00 90.81 137 CYS A C 1
ATOM 1092 O O . CYS A 1 137 ? 4.052 -7.429 -21.297 1.00 90.81 137 CYS A O 1
ATOM 1094 N N . ILE A 1 138 ? 5.813 -8.812 -21.071 1.00 91.81 138 ILE A N 1
ATOM 1095 C CA . ILE A 1 138 ? 6.105 -8.948 -22.503 1.00 91.81 138 ILE A CA 1
ATOM 1096 C C . ILE A 1 138 ? 5.001 -9.764 -23.181 1.00 91.81 138 ILE A C 1
ATOM 1098 O O . ILE A 1 138 ? 4.423 -9.316 -24.167 1.00 91.81 138 ILE A O 1
ATOM 1102 N N . GLU A 1 139 ? 4.673 -10.931 -22.627 1.00 92.38 139 GLU A N 1
ATOM 1103 C CA . GLU A 1 139 ? 3.685 -11.862 -23.187 1.00 92.38 139 GLU A CA 1
ATOM 1104 C C . GLU A 1 139 ? 2.272 -11.277 -23.224 1.00 92.38 139 GLU A C 1
ATOM 1106 O O . GLU A 1 139 ? 1.506 -11.560 -24.143 1.00 92.38 139 GLU A O 1
ATOM 1111 N N . ASN A 1 140 ? 1.936 -10.429 -22.251 1.00 90.12 140 ASN A N 1
ATOM 1112 C CA . ASN A 1 140 ? 0.621 -9.801 -22.153 1.00 90.12 140 ASN A CA 1
ATOM 1113 C C . ASN A 1 140 ? 0.586 -8.379 -22.741 1.00 90.12 140 ASN A C 1
ATOM 1115 O O . ASN A 1 140 ? -0.463 -7.740 -22.700 1.00 90.12 140 ASN A O 1
ATOM 1119 N N . ALA A 1 141 ? 1.705 -7.872 -23.280 1.00 91.81 141 ALA A N 1
ATOM 1120 C CA . ALA A 1 141 ? 1.849 -6.495 -23.766 1.00 91.81 141 ALA A CA 1
ATOM 1121 C C . ALA A 1 141 ? 1.398 -5.434 -22.734 1.00 91.81 141 ALA A C 1
ATOM 1123 O O . ALA A 1 141 ? 0.719 -4.458 -23.062 1.00 91.81 141 ALA A O 1
ATOM 1124 N N . VAL A 1 142 ? 1.772 -5.634 -21.466 1.00 90.44 142 VAL A N 1
ATOM 1125 C CA . VAL A 1 142 ? 1.397 -4.781 -20.329 1.00 90.44 142 VAL A CA 1
ATOM 1126 C C . VAL A 1 142 ? 2.612 -4.003 -19.825 1.00 90.44 142 VAL A C 1
ATOM 1128 O O . VAL A 1 142 ? 3.696 -4.555 -19.654 1.00 90.44 142 VAL A O 1
ATOM 1131 N N . HIS A 1 143 ? 2.429 -2.714 -19.528 1.00 89.94 143 HIS A N 1
ATOM 1132 C CA . HIS A 1 143 ? 3.476 -1.888 -18.924 1.00 89.94 143 HIS A CA 1
ATOM 1133 C C . HIS A 1 143 ? 3.836 -2.396 -17.505 1.00 89.94 143 HIS A C 1
ATOM 1135 O O . HIS A 1 143 ? 2.913 -2.597 -16.712 1.00 89.94 143 HIS A O 1
ATOM 1141 N N . PRO A 1 144 ? 5.125 -2.524 -17.118 1.00 89.06 144 PRO A N 1
ATOM 1142 C CA . PRO A 1 144 ? 5.538 -3.088 -15.818 1.00 89.06 144 PRO A CA 1
ATOM 1143 C C . PRO A 1 144 ? 4.954 -2.397 -14.574 1.00 89.06 144 PRO A C 1
ATOM 1145 O O . PRO A 1 144 ? 4.750 -3.025 -13.537 1.00 89.06 144 PRO A O 1
ATOM 1148 N N . LEU A 1 145 ? 4.620 -1.110 -14.691 1.00 91.38 145 LEU A N 1
ATOM 1149 C CA . LEU A 1 145 ? 3.913 -0.356 -13.649 1.00 91.38 145 LEU A CA 1
ATOM 1150 C C . LEU A 1 145 ? 2.536 -0.947 -13.296 1.00 91.38 145 LEU A C 1
ATOM 1152 O O . LEU A 1 145 ? 2.100 -0.832 -12.156 1.00 91.38 145 LEU A O 1
ATOM 1156 N N . ILE A 1 146 ? 1.835 -1.569 -14.246 1.00 92.69 146 ILE A N 1
ATOM 1157 C CA . ILE A 1 146 ? 0.473 -2.071 -14.030 1.00 92.69 146 ILE A CA 1
ATOM 1158 C C . ILE A 1 146 ? 0.455 -3.227 -13.012 1.00 92.69 146 ILE A C 1
ATOM 1160 O O . ILE A 1 146 ? -0.292 -3.118 -12.039 1.00 92.69 146 ILE A O 1
ATOM 1164 N N . PRO A 1 147 ? 1.290 -4.282 -13.139 1.00 94.69 147 PRO A N 1
ATOM 1165 C CA . PRO A 1 147 ? 1.435 -5.294 -12.093 1.00 94.69 147 PRO A CA 1
ATOM 1166 C C . PRO A 1 147 ? 1.800 -4.738 -10.714 1.00 94.69 147 PRO A C 1
ATOM 1168 O O . PRO A 1 147 ? 1.269 -5.204 -9.706 1.00 94.69 147 PRO A O 1
ATOM 1171 N N . LEU A 1 148 ? 2.681 -3.732 -10.660 1.00 95.69 148 LEU A N 1
ATOM 1172 C CA . LEU A 1 148 ? 3.056 -3.089 -9.402 1.00 95.69 148 LEU A CA 1
ATOM 1173 C C . LEU A 1 148 ? 1.857 -2.366 -8.771 1.00 95.69 148 LEU A C 1
ATOM 1175 O O . LEU A 1 148 ? 1.555 -2.586 -7.601 1.00 95.69 148 LEU A O 1
ATOM 1179 N N . LEU A 1 149 ? 1.133 -1.546 -9.539 1.00 96.12 149 LEU A N 1
ATOM 1180 C CA . LEU A 1 149 ? -0.054 -0.841 -9.045 1.00 96.12 149 LEU A CA 1
ATOM 1181 C C . LEU A 1 149 ? -1.157 -1.808 -8.603 1.00 96.12 149 LEU A C 1
ATOM 1183 O O . LEU A 1 149 ? -1.815 -1.541 -7.599 1.00 96.12 149 LEU A O 1
ATOM 1187 N N . ASP A 1 150 ? -1.343 -2.935 -9.295 1.00 95.69 150 ASP A N 1
ATOM 1188 C CA . ASP A 1 150 ? -2.281 -3.976 -8.865 1.00 95.69 150 ASP A CA 1
ATOM 1189 C C . ASP A 1 150 ? -1.858 -4.588 -7.517 1.00 95.69 150 ASP A C 1
ATOM 1191 O O . ASP A 1 150 ? -2.662 -4.661 -6.586 1.00 95.69 150 ASP A O 1
ATOM 1195 N N . ALA A 1 151 ? -0.578 -4.935 -7.350 1.00 97.25 151 ALA A N 1
ATOM 1196 C CA . ALA A 1 151 ? -0.062 -5.465 -6.087 1.00 97.25 151 ALA A CA 1
ATOM 1197 C C . ALA A 1 151 ? -0.239 -4.482 -4.914 1.00 97.25 151 ALA A C 1
ATOM 1199 O O . ALA A 1 151 ? -0.698 -4.851 -3.824 1.00 97.25 151 ALA A O 1
ATOM 1200 N N . LEU A 1 152 ? 0.084 -3.210 -5.155 1.00 97.69 152 LEU A N 1
ATOM 1201 C CA . LEU A 1 152 ? -0.094 -2.126 -4.196 1.00 97.69 152 LEU A CA 1
ATOM 1202 C C . LEU A 1 152 ? -1.578 -1.936 -3.856 1.00 97.69 152 LEU A C 1
ATOM 1204 O O . LEU A 1 152 ? -1.936 -1.861 -2.684 1.00 97.69 152 LEU A O 1
ATOM 1208 N N . LYS A 1 153 ? -2.474 -1.958 -4.845 1.00 96.31 153 LYS A N 1
ATOM 1209 C CA . LYS A 1 153 ? -3.928 -1.868 -4.637 1.00 96.31 153 LYS A CA 1
ATOM 1210 C C . LYS A 1 153 ? -4.466 -2.955 -3.723 1.00 96.31 153 LYS A C 1
ATOM 1212 O O . LYS A 1 153 ? -5.250 -2.672 -2.816 1.00 96.31 153 LYS A O 1
ATOM 1217 N N . TRP A 1 154 ? -4.031 -4.194 -3.905 1.00 96.25 154 TRP A N 1
ATOM 1218 C CA . TRP A 1 154 ? -4.446 -5.269 -3.009 1.00 96.25 154 TRP A CA 1
ATOM 1219 C C . TRP A 1 154 ? -3.869 -5.113 -1.605 1.00 96.25 154 TRP A C 1
ATOM 1221 O O . TRP A 1 154 ? -4.591 -5.341 -0.636 1.00 96.25 154 TRP A O 1
ATOM 1231 N N . THR A 1 155 ? -2.635 -4.628 -1.482 1.00 97.62 155 THR A N 1
ATOM 1232 C CA . THR A 1 155 ? -2.033 -4.285 -0.183 1.00 97.62 155 THR A CA 1
ATOM 1233 C C . THR A 1 155 ? -2.833 -3.202 0.542 1.00 97.62 155 THR A C 1
ATOM 1235 O O . THR A 1 155 ? -3.153 -3.370 1.719 1.00 97.62 155 THR A O 1
ATOM 1238 N N . TYR A 1 156 ? -3.232 -2.140 -0.168 1.00 97.00 156 TYR A N 1
ATOM 1239 C CA . TYR A 1 156 ? -4.098 -1.079 0.355 1.00 97.00 156 TYR A CA 1
ATOM 1240 C C . TYR A 1 156 ? -5.402 -1.655 0.902 1.00 97.00 156 TYR A C 1
ATOM 1242 O O . TYR A 1 156 ? -5.772 -1.380 2.037 1.00 97.00 156 TYR A O 1
ATOM 1250 N N . ARG A 1 157 ? -6.089 -2.490 0.114 1.00 95.88 157 ARG A N 1
ATOM 1251 C CA . ARG A 1 157 ? -7.392 -3.061 0.486 1.00 95.88 157 ARG A CA 1
ATOM 1252 C C . ARG A 1 157 ? -7.307 -4.011 1.673 1.00 95.88 157 ARG A C 1
ATOM 1254 O O . ARG A 1 157 ? -8.205 -4.019 2.508 1.00 95.88 157 ARG A O 1
ATOM 1261 N N . ILE A 1 158 ? -6.243 -4.809 1.751 1.00 96.69 158 ILE A N 1
ATOM 1262 C CA . ILE A 1 158 ? -5.997 -5.689 2.899 1.00 96.69 158 ILE A CA 1
ATOM 1263 C C . ILE A 1 158 ? -5.743 -4.848 4.148 1.00 96.69 158 ILE A C 1
ATOM 1265 O O . ILE A 1 158 ? -6.367 -5.090 5.176 1.00 96.69 158 ILE A O 1
ATOM 1269 N N . SER A 1 159 ? -4.881 -3.837 4.035 1.00 96.88 159 SER A N 1
ATOM 1270 C CA . SER A 1 159 ? -4.602 -2.889 5.109 1.00 96.88 159 SER A CA 1
ATOM 1271 C C . SER A 1 159 ? -5.878 -2.197 5.599 1.00 96.88 159 SER A C 1
ATOM 1273 O O . SER A 1 159 ? -6.249 -2.313 6.763 1.00 96.88 159 SER A O 1
ATOM 1275 N N . LEU A 1 160 ? -6.630 -1.586 4.684 1.00 95.94 160 LEU A N 1
ATOM 1276 C CA . LEU A 1 160 ? -7.911 -0.949 4.964 1.00 95.94 160 LEU A CA 1
ATOM 1277 C C . LEU A 1 160 ? -8.873 -1.902 5.686 1.00 95.94 160 LEU A C 1
ATOM 1279 O O . LEU A 1 160 ? -9.445 -1.536 6.709 1.00 95.94 160 LEU A O 1
ATOM 1283 N N . GLY A 1 161 ? -9.007 -3.139 5.198 1.00 95.25 161 GLY A N 1
ATOM 1284 C CA . GLY A 1 161 ? -9.817 -4.174 5.839 1.00 95.25 161 GLY A CA 1
ATOM 1285 C C . GLY A 1 161 ? -9.369 -4.480 7.269 1.00 95.25 161 GLY A C 1
ATOM 1286 O O . GLY A 1 161 ? -10.202 -4.508 8.169 1.00 95.25 161 GLY A O 1
ATOM 1287 N N . MET A 1 162 ? -8.061 -4.625 7.509 1.00 95.31 162 MET A N 1
ATOM 1288 C CA . MET A 1 162 ? -7.510 -4.814 8.858 1.00 95.31 162 MET A CA 1
ATOM 1289 C C . MET A 1 162 ? -7.829 -3.631 9.780 1.00 95.31 162 MET A C 1
ATOM 1291 O O . MET A 1 162 ? -8.146 -3.835 10.951 1.00 95.31 162 MET A O 1
ATOM 1295 N N . GLY A 1 163 ? -7.760 -2.399 9.265 1.00 95.69 163 GLY A N 1
ATOM 1296 C CA . GLY A 1 163 ? -8.135 -1.198 10.011 1.00 95.69 163 GLY A CA 1
ATOM 1297 C C . GLY A 1 163 ? -9.622 -1.165 10.361 1.00 95.69 163 GLY A C 1
ATOM 1298 O O . GLY A 1 163 ? -9.976 -0.917 11.508 1.00 95.69 163 GLY A O 1
ATOM 1299 N N . LEU A 1 164 ? -10.490 -1.480 9.401 1.00 94.94 164 LEU A N 1
ATOM 1300 C CA . LEU A 1 164 ? -11.936 -1.557 9.610 1.00 94.94 164 LEU A CA 1
ATOM 1301 C C . LEU A 1 164 ? -12.307 -2.643 10.634 1.00 94.94 164 LEU A C 1
ATOM 1303 O O . LEU A 1 164 ? -13.080 -2.371 11.551 1.00 94.94 164 LEU A O 1
ATOM 1307 N N . GLU A 1 165 ? -11.709 -3.834 10.536 1.00 93.50 165 GLU A N 1
ATOM 1308 C CA . GLU A 1 165 ? -11.899 -4.917 11.511 1.00 93.50 165 GLU A CA 1
ATOM 1309 C C . GLU A 1 165 ? -11.447 -4.499 12.919 1.00 93.50 165 GLU A C 1
ATOM 1311 O O . GLU A 1 165 ? -12.150 -4.760 13.898 1.00 93.50 165 GLU A O 1
ATOM 1316 N N . TYR A 1 166 ? -10.295 -3.827 13.029 1.00 94.38 166 TYR A N 1
ATOM 1317 C CA . TYR A 1 166 ? -9.792 -3.290 14.297 1.00 94.38 166 TYR A CA 1
ATOM 1318 C C . TYR A 1 166 ? -10.772 -2.283 14.922 1.00 94.38 166 TYR A C 1
ATOM 1320 O O . TYR A 1 166 ? -11.013 -2.325 16.126 1.00 94.38 166 TYR A O 1
ATOM 1328 N N . LEU A 1 167 ? -11.395 -1.437 14.097 1.00 94.69 167 LEU A N 1
ATOM 1329 C CA . LEU A 1 167 ? -12.384 -0.432 14.506 1.00 94.69 167 LEU A CA 1
ATOM 1330 C C . LEU A 1 167 ? -13.797 -1.017 14.724 1.00 94.69 167 LEU A C 1
ATOM 1332 O O . LEU A 1 167 ? -14.745 -0.278 14.985 1.00 94.69 167 LEU A O 1
ATOM 1336 N N . GLY A 1 168 ? -13.957 -2.343 14.633 1.00 91.62 168 GLY A N 1
ATOM 1337 C CA . GLY A 1 168 ? -15.210 -3.048 14.917 1.00 91.62 168 GLY A CA 1
ATOM 1338 C C . GLY A 1 168 ? -16.196 -3.132 13.748 1.00 91.62 168 GLY A C 1
ATOM 1339 O O . GLY A 1 168 ? -17.326 -3.585 13.946 1.00 91.62 168 GLY A O 1
ATOM 1340 N N . TYR A 1 169 ? -15.790 -2.736 12.541 1.00 85.81 169 TYR A N 1
ATOM 1341 C CA . TYR A 1 169 ? -16.587 -2.888 11.324 1.00 85.81 169 TYR A CA 1
ATOM 1342 C C . TYR A 1 169 ? -16.511 -4.341 10.821 1.00 85.81 169 TYR A C 1
ATOM 1344 O O . TYR A 1 169 ? -15.434 -4.940 10.806 1.00 85.81 169 TYR A O 1
ATOM 1352 N N . LYS A 1 170 ? -17.654 -4.926 10.444 1.00 68.44 170 LYS A N 1
ATOM 1353 C CA . LYS A 1 170 ? -17.786 -6.340 10.045 1.00 68.44 170 LYS A CA 1
ATOM 1354 C C . LYS A 1 170 ? -18.369 -6.482 8.651 1.00 68.44 170 LYS A C 1
ATOM 1356 O O . LYS A 1 170 ? -19.358 -5.773 8.370 1.00 68.44 170 LYS A O 1
#

pLDDT: mean 90.75, std 9.61, range [42.56, 98.25]

Foldseek 3Di:
DDLVPDDFLLNLLVVLCVVVVLDPDDQDDDPVCVVVLVVVLVVLVVVLVVQCVDPVHVHDDLLQLLQQLLQLLLLLLQSLQCVLVVHDRDDDCPSNRHNPRDRDHDPVSVVVSVPDPSSVSLSVSNVVSCVVCVCVCVVVVHDPVVSSSSSSSSSSSSSNSSNCVVVVHD